Protein AF-A0A7Y5DLM6-F1 (afdb_monomer_lite)

pLDDT: mean 86.21, std 16.37, range [41.81, 98.0]

Structure (mmCIF, N/CA/C/O backbone):
data_AF-A0A7Y5DLM6-F1
#
_entry.id   AF-A0A7Y5DLM6-F1
#
loop_
_atom_site.group_PDB
_atom_site.id
_atom_site.type_symbol
_atom_site.label_atom_id
_atom_site.label_alt_id
_atom_site.label_comp_id
_atom_site.label_asym_id
_atom_site.label_entity_id
_atom_site.label_seq_id
_atom_site.pdbx_PDB_ins_code
_atom_site.Cartn_x
_atom_site.Cartn_y
_atom_site.Cartn_z
_atom_site.occupancy
_atom_site.B_iso_or_equiv
_atom_site.auth_seq_id
_atom_site.auth_comp_id
_atom_site.auth_asym_id
_atom_site.auth_atom_id
_atom_site.pdbx_PDB_model_num
ATOM 1 N N . VAL A 1 1 ? -11.981 3.129 1.533 1.00 88.88 1 VAL A N 1
ATOM 2 C CA . VAL A 1 1 ? -10.767 3.812 1.017 1.00 88.88 1 VAL A CA 1
ATOM 3 C C . VAL A 1 1 ? -9.651 2.813 0.752 1.00 88.88 1 VAL A C 1
ATOM 5 O O . VAL A 1 1 ? -9.250 2.687 -0.393 1.00 88.88 1 VAL A O 1
ATOM 8 N N . THR A 1 2 ? -9.226 2.039 1.752 1.00 90.56 2 THR A N 1
ATOM 9 C CA . THR A 1 2 ? -8.098 1.092 1.666 1.00 90.56 2 THR A CA 1
ATOM 10 C C . THR A 1 2 ? -8.182 0.100 0.498 1.00 90.56 2 THR A C 1
ATOM 12 O O . THR A 1 2 ? -7.203 -0.103 -0.208 1.00 90.56 2 THR A O 1
ATOM 15 N N . PHE A 1 3 ? -9.365 -0.455 0.213 1.00 90.69 3 PHE A N 1
ATOM 16 C CA . PHE A 1 3 ? -9.563 -1.327 -0.953 1.00 90.69 3 PHE A CA 1
ATOM 17 C C . PHE A 1 3 ? -9.234 -0.628 -2.288 1.00 90.69 3 PHE A C 1
ATOM 19 O O . PHE A 1 3 ? -8.458 -1.141 -3.089 1.00 90.69 3 PHE A O 1
ATOM 26 N N . TRP A 1 4 ? -9.768 0.580 -2.497 1.00 92.25 4 TRP A N 1
ATOM 27 C CA . TRP A 1 4 ? -9.505 1.385 -3.696 1.00 92.25 4 TRP A CA 1
ATOM 28 C C . TRP A 1 4 ? -8.045 1.817 -3.807 1.00 92.25 4 TRP A C 1
ATOM 30 O O . TRP A 1 4 ? -7.519 1.900 -4.912 1.00 92.25 4 TRP A O 1
ATOM 40 N N . VAL A 1 5 ? -7.375 2.045 -2.675 1.00 96.12 5 VAL A N 1
ATOM 41 C CA . VAL A 1 5 ? -5.932 2.300 -2.652 1.00 96.12 5 VAL A CA 1
ATOM 42 C C . VAL A 1 5 ? -5.173 1.110 -3.229 1.00 96.12 5 VAL A C 1
ATOM 44 O O . VAL A 1 5 ? -4.322 1.323 -4.084 1.00 96.12 5 VAL A O 1
ATOM 47 N N . PHE A 1 6 ? -5.466 -0.126 -2.808 1.00 95.50 6 PHE A N 1
ATOM 48 C CA . PHE A 1 6 ? -4.759 -1.295 -3.340 1.00 95.50 6 PHE A CA 1
ATOM 49 C C . PHE A 1 6 ? -4.983 -1.468 -4.843 1.00 95.50 6 PHE A C 1
ATOM 51 O O . PHE A 1 6 ? -4.027 -1.743 -5.564 1.00 95.50 6 PHE A O 1
ATOM 58 N N . LEU A 1 7 ? -6.197 -1.209 -5.341 1.00 96.00 7 LEU A N 1
ATOM 59 C CA . LEU A 1 7 ? -6.447 -1.167 -6.786 1.00 96.00 7 LEU A CA 1
ATOM 60 C C . LEU A 1 7 ? -5.631 -0.063 -7.476 1.00 96.00 7 LEU A C 1
ATOM 62 O O . LEU A 1 7 ? -5.030 -0.303 -8.520 1.00 96.00 7 LEU A O 1
ATOM 66 N N . GLY A 1 8 ? -5.550 1.123 -6.870 1.00 96.81 8 GLY A N 1
ATOM 67 C CA . GLY A 1 8 ? -4.703 2.214 -7.350 1.00 96.81 8 GLY A CA 1
ATOM 68 C C . GLY A 1 8 ? -3.221 1.833 -7.396 1.00 96.81 8 GLY A C 1
ATOM 69 O O . GLY A 1 8 ? -2.559 2.106 -8.392 1.00 96.81 8 GLY A O 1
ATOM 70 N N . MET A 1 9 ? -2.706 1.146 -6.373 1.00 97.12 9 MET A N 1
ATOM 71 C CA . MET A 1 9 ? -1.331 0.634 -6.364 1.00 97.12 9 MET A CA 1
ATOM 72 C C . MET A 1 9 ? -1.110 -0.388 -7.475 1.00 97.12 9 MET A C 1
ATOM 74 O O . MET A 1 9 ? -0.113 -0.306 -8.179 1.00 97.12 9 MET A O 1
ATOM 78 N N . MET A 1 10 ? -2.050 -1.310 -7.695 1.00 97.62 10 MET A N 1
ATOM 79 C CA . MET A 1 10 ? -1.950 -2.272 -8.795 1.00 97.62 10 MET A CA 1
ATOM 80 C C . MET A 1 10 ? -1.859 -1.567 -10.153 1.00 97.62 10 MET A C 1
ATOM 82 O O . MET A 1 10 ? -0.974 -1.882 -10.947 1.00 97.62 10 MET A O 1
ATOM 86 N N . VAL A 1 11 ? -2.723 -0.574 -10.395 1.00 97.75 11 VAL A N 1
ATOM 87 C CA . VAL A 1 11 ? -2.671 0.252 -11.611 1.00 97.75 11 VAL A CA 1
ATOM 88 C C . VAL A 1 11 ? -1.333 0.979 -11.710 1.00 97.75 11 VAL A C 1
ATOM 90 O O . VAL A 1 11 ? -0.688 0.916 -12.749 1.00 97.75 11 VAL A O 1
ATOM 93 N N . GLY A 1 12 ? -0.864 1.602 -10.627 1.00 97.19 12 GLY A N 1
ATOM 94 C CA . GLY A 1 12 ? 0.432 2.275 -10.598 1.00 97.19 12 GLY A CA 1
ATOM 95 C C . GLY A 1 12 ? 1.592 1.337 -10.939 1.00 97.19 12 GLY A C 1
ATOM 96 O O . GLY A 1 12 ? 2.487 1.722 -11.685 1.00 97.19 12 GLY A O 1
ATOM 97 N N . THR A 1 13 ? 1.578 0.097 -10.442 1.00 97.12 13 THR A N 1
ATOM 98 C CA . THR A 1 13 ? 2.643 -0.883 -10.691 1.00 97.12 13 THR A CA 1
ATOM 99 C C . THR A 1 13 ? 2.640 -1.309 -12.151 1.00 97.12 13 THR A C 1
ATOM 101 O O . THR A 1 13 ? 3.701 -1.378 -12.765 1.00 97.12 13 THR A O 1
ATOM 104 N N . LEU A 1 14 ? 1.458 -1.544 -12.723 1.00 97.50 14 LEU A N 1
ATOM 105 C CA . LEU A 1 14 ? 1.312 -1.856 -14.143 1.00 97.50 14 LEU A CA 1
ATOM 106 C C . LEU A 1 14 ? 1.755 -0.683 -15.028 1.00 97.50 14 LEU A C 1
ATOM 108 O O . LEU A 1 14 ? 2.445 -0.908 -16.019 1.00 97.50 14 LEU A O 1
ATOM 112 N N . SER A 1 15 ? 1.447 0.557 -14.642 1.00 96.75 15 SER A N 1
ATOM 113 C CA . SER A 1 15 ? 1.941 1.753 -15.333 1.00 96.75 15 SER A CA 1
ATOM 114 C C . SER A 1 15 ? 3.467 1.852 -15.277 1.00 96.75 15 SER A C 1
ATOM 116 O O . SER A 1 15 ? 4.096 2.101 -16.302 1.00 96.75 15 SER A O 1
ATOM 118 N N . VAL A 1 16 ? 4.086 1.583 -14.117 1.00 96.81 16 VAL A N 1
ATOM 119 C CA . VAL A 1 16 ? 5.555 1.530 -13.995 1.00 96.81 16 VAL A CA 1
ATOM 120 C C . VAL A 1 16 ? 6.144 0.487 -14.944 1.00 96.81 16 VAL A C 1
ATOM 122 O O . VAL A 1 16 ? 7.104 0.798 -15.641 1.00 96.81 16 VAL A O 1
ATOM 125 N N . VAL A 1 17 ? 5.573 -0.723 -14.999 1.00 96.50 17 VAL A N 1
ATOM 126 C CA . VAL A 1 17 ? 6.018 -1.779 -15.927 1.00 96.50 17 VAL A CA 1
ATOM 127 C C . VAL A 1 17 ? 5.906 -1.306 -17.379 1.00 96.50 17 VAL A C 1
ATOM 129 O O . VAL A 1 17 ? 6.877 -1.393 -18.123 1.00 96.50 17 VAL A O 1
ATOM 132 N N . HIS A 1 18 ? 4.763 -0.734 -17.757 1.00 97.06 18 HIS A N 1
ATOM 133 C CA . HIS A 1 18 ? 4.510 -0.266 -19.116 1.00 97.06 18 HIS A CA 1
ATOM 134 C C . HIS A 1 18 ? 5.513 0.802 -19.577 1.00 97.06 18 HIS A C 1
ATOM 136 O O . HIS A 1 18 ? 6.109 0.676 -20.646 1.00 97.06 18 HIS A O 1
ATOM 142 N N . PHE A 1 19 ? 5.732 1.845 -18.771 1.00 96.94 19 PHE A N 1
ATOM 143 C CA . PHE A 1 19 ? 6.651 2.927 -19.139 1.00 96.94 19 PHE A CA 1
ATOM 144 C C . PHE A 1 19 ? 8.125 2.528 -19.037 1.00 96.94 19 PHE A C 1
ATOM 146 O O . PHE A 1 19 ? 8.959 3.076 -19.760 1.00 96.94 19 PHE A O 1
ATOM 153 N N . LEU A 1 20 ? 8.446 1.546 -18.188 1.00 94.88 20 LEU A N 1
ATOM 154 C CA . LEU A 1 20 ? 9.774 0.945 -18.152 1.00 94.88 20 LEU A CA 1
ATOM 155 C C . LEU A 1 20 ? 10.088 0.224 -19.473 1.00 94.88 20 LEU A C 1
ATOM 157 O O . LEU A 1 20 ? 11.147 0.466 -20.052 1.00 94.88 20 LEU A O 1
ATOM 161 N N . ASP A 1 21 ? 9.159 -0.590 -19.981 1.00 94.62 21 ASP A N 1
ATOM 162 C CA . ASP A 1 21 ? 9.308 -1.299 -21.261 1.00 94.62 21 ASP A CA 1
ATOM 163 C C . ASP A 1 21 ? 9.363 -0.335 -22.452 1.00 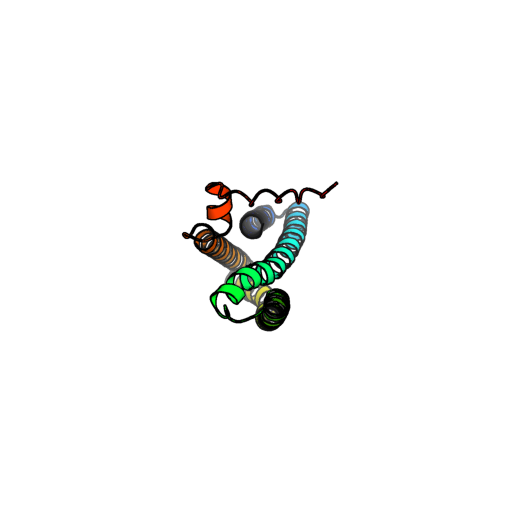94.62 21 ASP A C 1
ATOM 165 O O . ASP A 1 21 ? 10.162 -0.512 -23.376 1.00 94.62 21 ASP A O 1
ATOM 169 N N . ALA A 1 22 ? 8.559 0.732 -22.401 1.00 95.75 22 ALA A N 1
ATOM 170 C CA . ALA A 1 22 ? 8.558 1.797 -23.400 1.00 95.75 22 ALA A CA 1
ATOM 171 C C . ALA A 1 22 ? 9.828 2.671 -23.372 1.00 95.75 22 ALA A C 1
ATOM 173 O O . ALA A 1 22 ? 10.034 3.468 -24.286 1.00 95.75 22 ALA A O 1
ATOM 174 N N . LYS A 1 23 ? 10.684 2.526 -22.346 1.00 95.25 23 LYS A N 1
ATOM 175 C CA . LYS A 1 23 ? 11.872 3.365 -22.101 1.00 95.25 23 LYS A CA 1
ATOM 176 C C . LYS A 1 23 ? 11.535 4.861 -22.016 1.00 95.25 23 LYS A C 1
ATOM 178 O O . LYS A 1 23 ? 12.348 5.707 -22.386 1.00 95.25 23 LYS A O 1
ATOM 183 N N . ASP A 1 24 ? 10.347 5.180 -21.507 1.00 96.56 24 ASP A N 1
ATOM 184 C CA . ASP A 1 24 ? 9.872 6.549 -21.310 1.00 96.56 24 ASP A CA 1
ATOM 185 C C . ASP A 1 24 ? 10.084 6.976 -19.854 1.00 96.56 24 ASP A C 1
ATOM 187 O O . ASP A 1 24 ? 9.360 6.576 -18.939 1.00 96.56 24 ASP A O 1
ATOM 191 N N . PHE A 1 25 ? 11.087 7.827 -19.644 1.00 95.38 25 PHE A N 1
ATOM 192 C CA . PHE A 1 25 ? 11.420 8.336 -18.319 1.00 95.38 25 PHE A CA 1
ATOM 193 C C . PHE A 1 25 ? 10.310 9.205 -17.717 1.00 95.38 25 PHE A C 1
ATOM 195 O O . PHE A 1 25 ? 10.083 9.150 -16.508 1.00 95.38 25 PHE A O 1
ATOM 202 N N . THR A 1 26 ? 9.610 10.002 -18.528 1.00 97.69 26 THR A N 1
ATOM 203 C CA . THR A 1 26 ? 8.586 10.923 -18.025 1.00 97.69 26 THR A CA 1
ATOM 204 C C . THR A 1 26 ? 7.378 10.144 -17.522 1.00 97.69 26 THR A C 1
ATOM 206 O O . THR A 1 26 ? 6.930 10.378 -16.396 1.00 97.69 26 THR A O 1
ATOM 209 N N . GLY A 1 27 ? 6.897 9.170 -18.299 1.00 96.62 27 GLY A N 1
ATOM 210 C CA . GLY A 1 27 ? 5.829 8.268 -17.869 1.00 96.62 27 GLY A CA 1
ATOM 211 C C . GLY A 1 27 ? 6.227 7.391 -16.677 1.00 96.62 27 GLY A C 1
ATOM 212 O O . GLY A 1 27 ? 5.442 7.212 -15.739 1.00 96.62 27 GLY A O 1
ATOM 213 N N . PHE A 1 28 ? 7.474 6.911 -16.647 1.00 95.81 28 PHE A N 1
ATOM 214 C CA . PHE A 1 28 ? 8.022 6.154 -15.520 1.00 95.81 28 PHE A CA 1
ATOM 215 C C . PHE A 1 28 ? 8.026 6.984 -14.229 1.00 95.81 28 PHE A C 1
ATOM 217 O O . PHE A 1 28 ? 7.487 6.550 -13.208 1.00 95.81 28 PHE A O 1
ATOM 224 N N . LEU A 1 29 ? 8.568 8.204 -14.278 1.00 97.19 29 LEU A N 1
ATOM 225 C CA . LEU A 1 29 ? 8.616 9.111 -13.133 1.00 97.19 29 LEU A CA 1
ATOM 226 C C . LEU A 1 29 ? 7.207 9.479 -12.656 1.00 97.19 29 LEU A C 1
ATOM 228 O O . LEU A 1 29 ? 6.935 9.419 -11.456 1.00 97.19 29 LEU A O 1
ATOM 232 N N . ALA A 1 30 ? 6.298 9.804 -13.579 1.00 98.00 30 ALA A N 1
ATOM 233 C CA . ALA A 1 30 ? 4.907 10.111 -13.255 1.00 98.00 30 ALA A CA 1
ATOM 234 C C . ALA A 1 30 ? 4.212 8.938 -12.545 1.00 98.00 30 ALA A C 1
ATOM 236 O O . ALA A 1 30 ? 3.506 9.140 -11.555 1.00 98.00 30 ALA A O 1
ATOM 237 N N . SER A 1 31 ? 4.470 7.706 -12.991 1.00 97.44 31 SER A N 1
ATOM 238 C CA . SER A 1 31 ? 3.932 6.495 -12.365 1.00 97.44 31 SER A CA 1
ATOM 239 C C . SER A 1 31 ? 4.454 6.299 -10.940 1.00 97.44 31 SER A C 1
ATOM 241 O O . SER A 1 31 ? 3.680 5.954 -10.047 1.00 97.44 31 SER A O 1
ATOM 243 N N . PHE A 1 32 ? 5.736 6.581 -10.686 1.00 95.00 32 PHE A N 1
ATOM 244 C CA . PHE A 1 32 ? 6.295 6.550 -9.331 1.00 95.00 32 PHE A CA 1
ATOM 245 C C . PHE A 1 32 ? 5.723 7.649 -8.434 1.00 95.00 32 PHE A C 1
ATOM 247 O O . PHE A 1 32 ? 5.374 7.363 -7.292 1.00 95.00 32 PHE A O 1
ATOM 254 N N . VAL A 1 33 ? 5.569 8.881 -8.928 1.00 97.94 33 VAL A N 1
ATOM 255 C CA . VAL A 1 33 ? 4.935 9.974 -8.165 1.00 97.94 33 VAL A CA 1
ATOM 256 C C . VAL A 1 33 ? 3.497 9.611 -7.791 1.00 97.94 33 VAL A C 1
ATOM 258 O O . VAL A 1 33 ? 3.104 9.753 -6.632 1.00 97.94 33 VAL A O 1
ATOM 261 N N . PHE A 1 34 ? 2.731 9.076 -8.743 1.00 97.81 34 PHE A N 1
ATOM 262 C CA . PHE A 1 34 ? 1.394 8.549 -8.483 1.00 97.81 34 PHE A CA 1
ATOM 263 C C . PHE A 1 34 ? 1.425 7.440 -7.421 1.00 97.81 34 PHE A C 1
ATOM 265 O O . PHE A 1 34 ? 0.643 7.475 -6.471 1.00 97.81 34 PHE A O 1
ATOM 272 N N . MET A 1 35 ? 2.366 6.498 -7.521 1.00 95.75 35 MET A N 1
ATOM 273 C CA . MET A 1 35 ? 2.529 5.428 -6.538 1.00 95.75 35 MET A CA 1
ATOM 274 C C . MET A 1 35 ? 2.833 5.965 -5.134 1.00 95.75 35 MET A C 1
ATOM 276 O O . MET A 1 35 ? 2.222 5.515 -4.166 1.00 95.75 35 MET A O 1
ATOM 280 N N . PHE A 1 36 ? 3.738 6.939 -5.002 1.00 95.56 36 PHE A N 1
ATOM 281 C CA . PHE A 1 36 ? 4.052 7.598 -3.728 1.00 95.56 36 PHE A CA 1
ATOM 282 C C . PHE A 1 36 ? 2.829 8.285 -3.116 1.00 95.56 36 PHE A C 1
ATOM 284 O O . PHE A 1 36 ? 2.591 8.189 -1.912 1.00 95.56 36 PHE A O 1
ATOM 291 N N . PHE A 1 37 ? 2.015 8.937 -3.943 1.00 97.69 37 PHE A N 1
ATOM 292 C CA . PHE A 1 37 ? 0.771 9.541 -3.485 1.00 97.69 37 PHE A CA 1
ATOM 293 C C . PHE A 1 37 ? -0.220 8.484 -2.977 1.00 97.69 37 PHE A C 1
ATOM 295 O O . PHE A 1 37 ? -0.688 8.564 -1.840 1.00 97.69 37 PHE A O 1
ATOM 302 N N . VAL A 1 38 ? -0.508 7.459 -3.787 1.00 97.31 38 VAL A N 1
ATOM 303 C CA . VAL A 1 38 ? -1.474 6.406 -3.434 1.00 97.31 38 VAL A CA 1
ATOM 304 C C . VAL A 1 38 ? -1.014 5.622 -2.201 1.00 97.31 38 VAL A C 1
ATOM 306 O O . VAL A 1 38 ? -1.822 5.350 -1.315 1.00 97.31 38 VAL A O 1
ATOM 309 N N . THR A 1 39 ? 0.279 5.314 -2.083 1.00 94.50 39 THR A N 1
ATOM 310 C CA . THR A 1 39 ? 0.863 4.702 -0.873 1.00 94.50 39 THR A CA 1
ATOM 311 C C . THR A 1 39 ? 0.734 5.582 0.362 1.00 94.50 39 THR A C 1
ATOM 313 O O . THR A 1 39 ? 0.352 5.070 1.417 1.00 94.50 39 THR A O 1
ATOM 316 N N . GLY A 1 40 ? 0.929 6.896 0.241 1.00 94.75 40 GLY A N 1
ATOM 317 C CA . GLY A 1 40 ? 0.658 7.840 1.327 1.00 94.75 40 GLY A CA 1
ATOM 318 C C . GLY A 1 40 ? -0.796 7.785 1.810 1.00 94.75 40 GLY A C 1
ATOM 319 O O . GLY A 1 40 ? -1.051 7.645 3.009 1.00 94.75 40 GLY A O 1
ATOM 320 N N . VAL A 1 41 ? -1.755 7.804 0.878 1.00 96.75 41 VAL A N 1
ATOM 321 C CA . VAL A 1 41 ? -3.190 7.654 1.190 1.00 96.75 41 VAL A CA 1
ATOM 322 C C . VAL A 1 41 ? -3.480 6.291 1.834 1.00 96.75 41 VAL A C 1
ATOM 324 O O . VAL A 1 41 ? -4.255 6.200 2.788 1.00 96.75 41 VAL A O 1
ATOM 327 N N . GLY A 1 42 ? -2.825 5.231 1.361 1.00 94.12 42 GLY A N 1
ATOM 328 C CA . GLY A 1 42 ? -2.923 3.884 1.920 1.00 94.12 42 GLY A CA 1
ATOM 329 C C . GLY A 1 42 ? -2.546 3.799 3.388 1.00 94.12 42 GLY A C 1
ATOM 330 O O . GLY A 1 42 ? -3.334 3.286 4.188 1.00 94.12 42 GLY A O 1
ATOM 331 N N . ASN A 1 43 ? -1.397 4.367 3.751 1.00 92.81 43 ASN A N 1
ATOM 332 C CA . ASN A 1 43 ? -0.923 4.401 5.134 1.00 92.81 43 ASN A CA 1
ATOM 333 C C . ASN A 1 43 ? -1.917 5.138 6.040 1.00 92.81 43 ASN A C 1
ATOM 335 O O . ASN A 1 43 ? -2.339 4.596 7.062 1.00 92.81 43 ASN A O 1
ATOM 339 N N . ALA A 1 44 ? -2.368 6.326 5.624 1.00 92.94 44 ALA A N 1
ATOM 340 C CA . ALA A 1 44 ? -3.343 7.109 6.381 1.00 92.94 44 ALA A CA 1
ATOM 341 C C . ALA A 1 44 ? -4.664 6.347 6.579 1.00 92.94 44 ALA A C 1
ATOM 343 O O . ALA A 1 44 ? -5.159 6.235 7.702 1.00 92.94 44 ALA A O 1
ATOM 344 N N . SER A 1 45 ? -5.209 5.768 5.505 1.00 93.31 45 SER A N 1
ATOM 345 C CA . SER A 1 45 ? -6.475 5.029 5.568 1.00 93.31 45 SER A CA 1
ATOM 346 C C . SER A 1 45 ? -6.392 3.783 6.454 1.00 93.31 45 SER A C 1
ATOM 348 O O . SER A 1 45 ? -7.340 3.482 7.175 1.00 93.31 45 SER A O 1
ATOM 350 N N . THR A 1 46 ? -5.253 3.087 6.462 1.00 90.81 46 THR A N 1
ATOM 351 C CA . THR A 1 46 ? -5.047 1.884 7.282 1.00 90.81 46 THR A CA 1
ATOM 352 C C . THR A 1 46 ? -4.871 2.239 8.757 1.00 90.81 46 THR A C 1
ATOM 354 O O . THR A 1 46 ? -5.467 1.595 9.617 1.00 90.81 46 THR A O 1
ATOM 357 N N . PHE A 1 47 ? -4.135 3.309 9.069 1.00 90.75 47 PHE A N 1
ATOM 358 C CA . PHE A 1 47 ? -4.000 3.786 10.449 1.00 90.75 47 PHE A CA 1
ATOM 359 C C . PHE A 1 47 ? -5.318 4.298 11.029 1.00 90.75 47 PHE A C 1
ATOM 361 O O . PHE A 1 47 ? -5.590 4.067 12.202 1.00 90.75 47 PHE A O 1
ATOM 368 N N . GLN A 1 48 ? -6.174 4.919 10.216 1.00 91.75 48 GLN A N 1
ATOM 369 C CA . GLN A 1 48 ? -7.523 5.314 10.637 1.00 91.75 48 GLN A CA 1
ATOM 370 C C . GLN A 1 48 ? -8.471 4.120 10.807 1.00 91.75 48 GLN A C 1
ATOM 372 O O . GLN A 1 48 ? -9.410 4.185 11.599 1.00 91.75 48 GLN A O 1
ATOM 377 N N . MET A 1 49 ? -8.228 3.018 10.095 1.00 89.94 49 MET A N 1
ATOM 378 C CA . MET A 1 49 ? -9.053 1.813 10.166 1.00 89.94 49 MET A CA 1
ATOM 379 C C . MET A 1 49 ? -8.960 1.122 11.533 1.00 89.94 49 MET A C 1
ATOM 381 O O . MET A 1 49 ? -9.969 0.645 12.049 1.00 89.94 49 MET A O 1
ATOM 385 N N . ILE A 1 50 ? -7.770 1.096 12.141 1.00 91.38 50 ILE A N 1
ATOM 386 C CA . ILE A 1 50 ? -7.510 0.370 13.394 1.00 91.38 50 ILE A CA 1
ATOM 387 C C . ILE A 1 50 ? -8.378 0.897 14.563 1.00 91.38 50 ILE A C 1
ATOM 389 O O . ILE A 1 50 ? -9.096 0.088 15.157 1.00 91.38 50 ILE A O 1
ATOM 393 N N . PRO A 1 51 ? -8.426 2.216 14.862 1.00 89.56 51 PRO A N 1
ATOM 394 C CA . PRO A 1 51 ? -9.318 2.761 15.888 1.00 89.56 51 PRO A CA 1
ATOM 395 C C . PRO A 1 51 ? -10.798 2.503 15.649 1.00 89.56 51 PRO A C 1
ATOM 397 O O . PRO A 1 51 ? -11.543 2.276 16.601 1.00 89.56 51 PRO A O 1
ATOM 400 N N . VAL A 1 52 ? -11.235 2.522 14.388 1.00 89.00 52 VAL A N 1
ATOM 401 C CA . VAL A 1 52 ? -12.634 2.248 14.037 1.00 89.00 52 VAL A CA 1
ATOM 402 C C . VAL A 1 52 ? -13.002 0.809 14.392 1.00 89.00 52 VAL A C 1
ATOM 404 O O . VAL A 1 52 ? -14.045 0.588 15.001 1.00 89.00 52 VAL A O 1
ATOM 407 N N . ILE A 1 53 ? -12.126 -0.151 14.083 1.00 87.75 53 ILE A N 1
ATOM 408 C CA . ILE A 1 53 ? -12.333 -1.563 14.427 1.00 87.75 53 ILE A CA 1
ATOM 409 C C . ILE A 1 53 ? -12.328 -1.747 15.950 1.00 87.75 53 ILE A C 1
ATOM 411 O O . ILE A 1 53 ? -13.244 -2.353 16.498 1.00 87.75 53 ILE A O 1
ATOM 415 N N . MET A 1 54 ? -11.360 -1.173 16.670 1.00 89.69 54 MET A N 1
ATOM 416 C CA . MET A 1 54 ? -11.289 -1.322 18.132 1.00 89.69 54 MET A CA 1
ATOM 417 C C . MET A 1 54 ? -12.481 -0.691 18.857 1.00 89.69 54 MET A C 1
ATOM 419 O O . MET A 1 54 ? -12.940 -1.226 19.862 1.00 89.69 54 MET A O 1
ATOM 423 N N . ARG A 1 55 ? -13.047 0.405 18.337 1.00 87.50 55 ARG A N 1
ATOM 424 C CA . ARG A 1 55 ? -14.285 0.990 18.879 1.00 87.50 55 ARG A CA 1
ATOM 425 C C . ARG A 1 55 ? -15.502 0.070 18.727 1.00 87.50 55 ARG A C 1
ATOM 427 O O . ARG A 1 55 ? -16.454 0.225 19.486 1.00 87.50 55 ARG A O 1
ATOM 434 N N . GLN A 1 56 ? -15.470 -0.881 17.793 1.00 86.94 56 GLN A N 1
ATOM 435 C CA . GLN A 1 56 ? -16.502 -1.911 17.633 1.00 86.94 56 GLN A CA 1
ATOM 436 C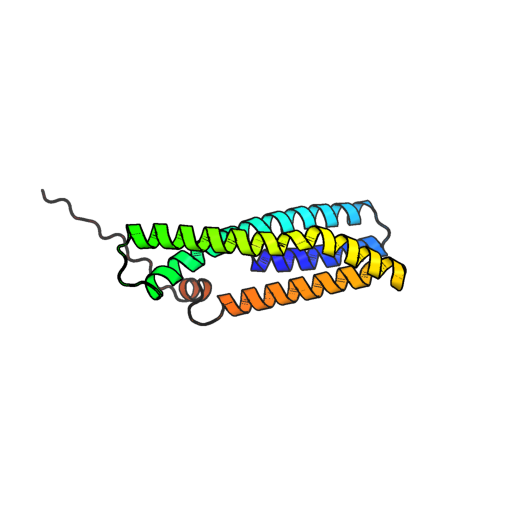 C . GLN A 1 56 ? -16.202 -3.174 18.452 1.00 86.94 56 GLN A C 1
ATOM 438 O O . GLN A 1 56 ? -17.128 -3.788 18.980 1.00 86.94 56 GLN A O 1
ATOM 443 N N . GLU A 1 57 ? -14.928 -3.543 18.599 1.00 87.75 57 GLU A N 1
ATOM 444 C CA . GLU A 1 57 ? -14.515 -4.765 19.299 1.00 87.75 57 GLU A CA 1
ATOM 445 C C . GLU A 1 57 ? -14.444 -4.606 20.826 1.00 87.75 57 GLU A C 1
ATOM 447 O O . GLU A 1 57 ? -14.861 -5.506 21.551 1.00 87.75 57 GLU A O 1
ATOM 452 N N . VAL A 1 58 ? -14.017 -3.454 21.355 1.00 88.75 58 VAL A N 1
ATOM 453 C CA . VAL A 1 58 ? -13.944 -3.234 22.814 1.00 88.75 58 VAL A CA 1
ATOM 454 C C . VAL A 1 58 ? -15.300 -3.402 23.514 1.00 88.75 58 VAL A C 1
ATOM 456 O O . VAL A 1 58 ? -15.345 -4.107 24.517 1.00 88.75 58 VAL A O 1
ATOM 459 N N . PRO A 1 59 ? -16.427 -2.855 23.015 1.00 86.06 59 PRO A N 1
ATOM 460 C CA . PRO A 1 59 ? -17.736 -3.110 23.621 1.00 86.06 59 PRO A CA 1
ATOM 461 C C . PRO A 1 59 ? -18.171 -4.583 23.580 1.00 86.06 59 PRO A C 1
ATOM 463 O O . PRO A 1 59 ? -18.985 -4.989 24.406 1.00 86.06 59 PRO A O 1
ATOM 466 N N . ARG A 1 60 ? -17.669 -5.370 22.616 1.00 84.12 60 ARG A N 1
ATOM 467 C CA . ARG A 1 60 ? -17.959 -6.808 22.492 1.00 84.12 60 ARG A CA 1
ATOM 468 C C . ARG A 1 60 ? -17.119 -7.645 23.455 1.00 84.12 60 ARG A C 1
ATOM 470 O O . ARG A 1 60 ? -17.631 -8.607 24.015 1.00 84.12 60 ARG A O 1
ATOM 477 N N . LEU A 1 61 ? -15.849 -7.285 23.629 1.00 86.31 61 LEU A N 1
ATOM 478 C CA . LEU A 1 61 ? -14.890 -8.000 24.477 1.00 86.31 61 LEU A CA 1
ATOM 479 C C . LEU A 1 61 ? -14.999 -7.614 25.957 1.00 86.31 61 LEU A C 1
ATOM 481 O O . LEU A 1 61 ? -14.730 -8.445 26.817 1.00 86.31 61 LEU A O 1
ATOM 485 N N . MET A 1 62 ? -15.380 -6.366 26.237 1.00 87.12 62 MET A N 1
ATOM 486 C CA . MET A 1 62 ? -15.436 -5.774 27.578 1.00 87.12 62 MET A CA 1
ATOM 487 C C . MET A 1 62 ? -16.785 -5.063 27.808 1.00 87.12 62 MET A C 1
ATOM 489 O O . MET A 1 62 ? -16.849 -3.826 27.882 1.00 87.12 62 MET A O 1
ATOM 493 N N . PRO A 1 63 ? -17.904 -5.814 27.856 1.00 84.81 63 PRO A N 1
ATOM 494 C CA . PRO A 1 63 ? -19.244 -5.244 28.014 1.00 84.81 63 PRO A CA 1
ATOM 495 C C . PRO A 1 63 ? -19.453 -4.533 29.363 1.00 84.81 63 PRO A C 1
ATOM 497 O O . PRO A 1 63 ? -20.333 -3.679 29.471 1.00 84.81 63 PRO A O 1
ATOM 500 N N . GLU A 1 64 ? -18.647 -4.839 30.375 1.00 88.62 64 GLU A N 1
ATOM 501 C CA . GLU A 1 64 ? -18.711 -4.287 31.732 1.00 88.62 64 GLU A CA 1
ATOM 502 C C . GLU A 1 64 ? -18.225 -2.836 31.853 1.00 88.62 64 GLU A C 1
ATOM 504 O O . GLU A 1 64 ? -18.552 -2.159 32.827 1.00 88.62 64 GLU A O 1
ATOM 509 N N . LEU A 1 65 ? -17.455 -2.342 30.879 1.00 86.88 65 LEU A N 1
ATOM 510 C CA . LEU A 1 65 ? -16.914 -0.983 30.907 1.00 86.88 65 LEU A CA 1
ATOM 511 C C . LEU A 1 65 ? -17.998 0.066 30.635 1.00 86.88 65 LEU A C 1
ATOM 513 O O . LEU A 1 65 ? -18.843 -0.120 29.756 1.00 86.88 65 LEU A O 1
ATOM 517 N N . ASP A 1 66 ? -17.907 1.218 31.301 1.00 90.12 66 ASP A N 1
ATOM 518 C CA . ASP A 1 66 ? -18.728 2.387 30.974 1.00 90.12 66 ASP A CA 1
ATOM 519 C C . ASP A 1 66 ? -18.332 3.001 29.611 1.00 90.12 66 ASP A C 1
ATOM 521 O O . ASP A 1 66 ? -17.211 2.843 29.123 1.00 90.12 66 ASP A O 1
ATOM 525 N N . SER A 1 67 ? -19.250 3.739 28.988 1.00 84.19 67 SER A N 1
ATOM 526 C CA . SER A 1 67 ? -19.100 4.412 27.691 1.00 84.19 67 SER A CA 1
ATOM 527 C C . SER A 1 67 ? -17.802 5.229 27.546 1.00 84.19 67 SER A C 1
ATOM 529 O O . SER A 1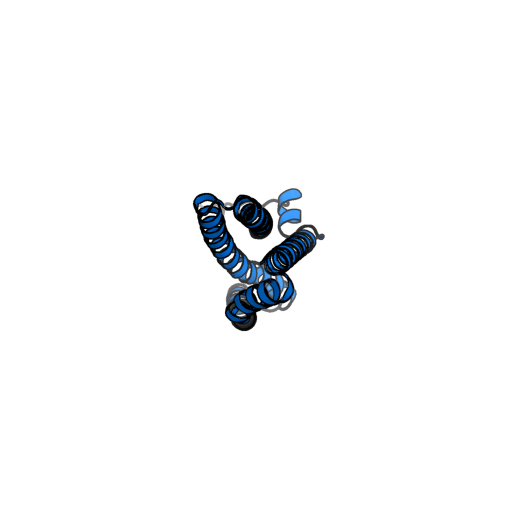 67 ? -17.093 5.111 26.536 1.00 84.19 67 SER A O 1
ATOM 531 N N . ALA A 1 68 ? -17.433 6.004 28.571 1.00 88.75 68 ALA A N 1
ATOM 532 C CA . ALA A 1 68 ? -16.201 6.790 28.576 1.00 88.75 68 ALA A CA 1
ATOM 533 C C . ALA A 1 68 ? -14.946 5.905 28.697 1.00 88.75 68 ALA A C 1
ATOM 535 O O . ALA A 1 68 ? -13.914 6.182 28.078 1.00 88.75 68 ALA A O 1
ATOM 536 N N . GLN A 1 69 ? -15.034 4.814 29.463 1.00 90.56 69 GLN A N 1
ATOM 537 C CA . GLN A 1 69 ? -13.937 3.865 29.652 1.00 90.56 69 GLN A CA 1
ATOM 538 C C . GLN A 1 69 ? -13.696 3.023 28.395 1.00 90.56 69 GLN A C 1
ATOM 540 O O . GLN A 1 69 ? -12.542 2.844 28.011 1.00 90.56 69 GLN A O 1
ATOM 545 N N . ARG A 1 70 ? -14.758 2.592 27.699 1.00 88.88 70 ARG A N 1
ATOM 546 C CA . ARG A 1 70 ? -14.664 1.869 26.417 1.00 88.88 70 ARG A CA 1
ATOM 547 C C . ARG A 1 70 ? -13.912 2.675 25.366 1.00 88.88 70 ARG A C 1
ATOM 549 O O . ARG A 1 70 ? -13.039 2.136 24.695 1.00 88.88 70 ARG A O 1
ATOM 556 N N . THR A 1 71 ? -14.207 3.971 25.253 1.00 89.56 71 THR A N 1
ATOM 557 C CA . THR A 1 71 ? -13.527 4.847 24.285 1.00 89.56 71 THR A CA 1
ATOM 558 C C . THR A 1 71 ? -12.033 4.949 24.590 1.00 89.56 71 THR A C 1
ATOM 560 O O . THR A 1 71 ? -11.210 4.727 23.704 1.00 89.56 71 THR A O 1
ATOM 563 N N . ARG A 1 72 ? -11.673 5.193 25.859 1.00 91.25 72 ARG A N 1
ATOM 564 C CA . ARG A 1 72 ? -10.263 5.238 26.280 1.00 91.25 72 ARG A CA 1
ATOM 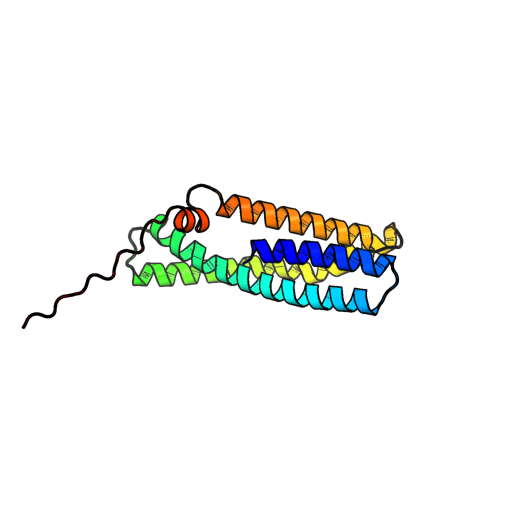565 C C . ARG A 1 72 ? -9.554 3.902 26.068 1.00 91.25 72 ARG A C 1
ATOM 567 O O . ARG A 1 72 ? -8.390 3.899 25.682 1.00 91.25 72 ARG A O 1
ATOM 574 N N . GLN A 1 73 ? -10.225 2.780 26.327 1.00 92.50 73 GLN A N 1
ATOM 575 C CA . GLN A 1 73 ? -9.637 1.458 26.124 1.00 92.50 73 GLN A CA 1
ATOM 576 C C . GLN A 1 73 ? -9.408 1.180 24.636 1.00 92.50 73 GLN A C 1
ATOM 578 O O . GLN A 1 73 ? -8.308 0.792 24.260 1.00 92.50 73 GLN A O 1
ATOM 583 N N . ALA A 1 74 ? -10.389 1.475 23.777 1.00 91.56 74 ALA A N 1
ATOM 584 C CA . ALA A 1 74 ? -10.242 1.337 22.330 1.00 91.56 74 ALA A CA 1
ATOM 585 C C . ALA A 1 74 ? -9.073 2.168 21.791 1.00 91.56 74 ALA A C 1
ATOM 587 O O . ALA A 1 74 ? -8.307 1.681 20.966 1.00 91.56 74 ALA A O 1
ATOM 588 N N . GLU A 1 75 ? -8.891 3.396 22.278 1.00 92.94 75 GLU A N 1
ATOM 589 C CA . GLU A 1 75 ? -7.766 4.253 21.887 1.00 92.94 75 GLU A CA 1
ATOM 590 C C . GLU A 1 75 ? -6.412 3.690 22.333 1.00 92.94 75 GLU A C 1
ATOM 592 O O . GLU A 1 75 ? -5.470 3.685 21.539 1.00 92.94 75 GLU A O 1
ATOM 597 N N . LYS A 1 76 ? -6.316 3.157 23.557 1.00 94.44 76 LYS A N 1
ATOM 598 C CA . LYS A 1 76 ? -5.093 2.511 24.062 1.00 94.44 76 LYS A CA 1
ATOM 599 C C . LYS A 1 76 ? -4.716 1.271 23.253 1.00 94.44 76 LYS A C 1
ATOM 601 O O . LYS A 1 76 ? -3.575 1.173 22.806 1.00 94.44 76 LYS A O 1
ATOM 606 N N . GLU A 1 77 ? -5.667 0.364 23.029 1.00 93.94 77 GLU A N 1
ATOM 607 C CA . GLU A 1 77 ? -5.437 -0.854 22.238 1.00 93.94 77 GLU A CA 1
ATOM 608 C C . GLU A 1 77 ? -5.060 -0.505 20.795 1.00 93.94 77 GLU A C 1
ATOM 610 O O . GLU A 1 77 ? -4.106 -1.045 20.236 1.00 93.94 77 GLU A O 1
ATOM 615 N N . SER A 1 78 ? -5.740 0.479 20.203 1.00 94.94 78 SER A N 1
ATOM 616 C CA . SER A 1 78 ? -5.422 0.947 18.852 1.00 94.94 78 SER A CA 1
ATOM 617 C C . SER A 1 78 ? -4.017 1.520 18.759 1.00 94.94 78 SER A C 1
ATOM 619 O O . SER A 1 78 ? -3.303 1.210 17.810 1.00 94.94 78 SER A O 1
ATOM 621 N N . ALA A 1 79 ? -3.601 2.333 19.734 1.00 95.38 79 ALA A N 1
ATOM 622 C CA . ALA A 1 79 ? -2.254 2.891 19.770 1.00 95.38 79 ALA A CA 1
ATOM 623 C C . ALA A 1 79 ? -1.190 1.785 19.868 1.00 95.38 79 ALA A C 1
ATOM 625 O O . ALA A 1 79 ? -0.188 1.838 19.153 1.00 95.38 79 ALA A O 1
ATOM 626 N N . ALA A 1 80 ? -1.432 0.755 20.685 1.00 96.12 80 ALA A N 1
ATOM 627 C CA . ALA A 1 80 ? -0.547 -0.403 20.790 1.00 96.12 80 ALA A CA 1
ATOM 628 C C . ALA A 1 80 ? -0.458 -1.183 19.463 1.00 96.12 80 ALA A C 1
ATOM 630 O O . ALA A 1 80 ? 0.643 -1.474 18.991 1.00 96.12 80 ALA A O 1
ATOM 631 N N . ILE A 1 81 ? -1.599 -1.454 18.818 1.00 95.50 81 ILE A N 1
ATOM 632 C CA . ILE A 1 81 ? -1.662 -2.148 17.522 1.00 95.50 81 ILE A CA 1
ATOM 633 C C . ILE A 1 81 ? -0.950 -1.339 16.434 1.00 95.50 81 ILE A C 1
ATOM 635 O O . ILE A 1 81 ? -0.134 -1.891 15.694 1.00 95.50 81 ILE A O 1
ATOM 639 N N . VAL A 1 82 ? -1.217 -0.034 16.334 1.00 95.06 82 VAL A N 1
ATOM 640 C CA . VAL A 1 82 ? -0.560 0.854 15.361 1.00 95.06 82 VAL A CA 1
ATOM 641 C C . VAL A 1 82 ? 0.949 0.867 15.591 1.00 95.06 82 VAL A C 1
ATOM 643 O O . VAL A 1 82 ? 1.702 0.724 14.631 1.00 95.06 82 VAL A O 1
ATOM 646 N N . GLY A 1 83 ? 1.407 0.982 16.841 1.00 95.31 83 GLY A N 1
ATOM 647 C CA . GLY A 1 83 ? 2.833 0.970 17.170 1.00 95.31 83 GLY A CA 1
ATOM 648 C C . GLY A 1 83 ? 3.523 -0.329 16.749 1.00 95.31 83 GLY A C 1
ATOM 649 O O . GLY A 1 83 ? 4.528 -0.300 16.038 1.00 95.31 83 GLY A O 1
ATOM 650 N N . PHE A 1 84 ? 2.952 -1.475 17.125 1.00 95.75 84 PHE A N 1
ATOM 651 C CA . PHE A 1 84 ? 3.521 -2.786 16.808 1.00 95.75 84 PHE A CA 1
ATOM 652 C C . PHE A 1 84 ? 3.525 -3.075 15.299 1.00 95.75 84 PHE A C 1
ATOM 654 O O . PHE A 1 84 ? 4.537 -3.491 14.736 1.00 95.75 84 PHE A O 1
ATOM 661 N N . THR A 1 85 ? 2.413 -2.802 14.614 1.00 94.44 85 THR A N 1
ATOM 662 C CA . THR A 1 85 ? 2.317 -2.996 13.159 1.00 94.44 85 THR A CA 1
ATOM 663 C C . THR A 1 85 ? 3.228 -2.041 12.386 1.00 94.44 85 THR A C 1
ATOM 665 O O . THR A 1 85 ? 3.816 -2.452 11.387 1.00 94.44 85 THR A O 1
ATOM 668 N N . SER A 1 86 ? 3.433 -0.809 12.868 1.00 93.81 86 SER A N 1
ATOM 669 C CA . SER A 1 86 ? 4.373 0.152 12.269 1.00 93.81 86 SER A CA 1
ATOM 670 C C . SER A 1 86 ? 5.826 -0.312 12.372 1.00 93.81 86 SER A C 1
ATOM 672 O O . SER A 1 86 ? 6.591 -0.130 11.426 1.00 93.81 86 SER A O 1
ATOM 674 N N . ALA A 1 87 ? 6.206 -0.960 13.478 1.00 95.50 87 ALA A N 1
ATOM 675 C CA . ALA A 1 87 ? 7.537 -1.548 13.623 1.00 95.50 87 ALA A CA 1
ATOM 676 C C . ALA A 1 87 ? 7.796 -2.636 12.565 1.00 95.50 87 ALA A C 1
ATOM 678 O O . ALA A 1 87 ? 8.871 -2.680 11.972 1.00 95.50 87 ALA A O 1
ATOM 679 N N . ILE A 1 88 ? 6.789 -3.463 12.264 1.00 94.69 88 ILE A N 1
ATOM 680 C CA . ILE A 1 88 ? 6.874 -4.459 11.186 1.00 94.69 88 ILE A CA 1
ATOM 681 C C . ILE A 1 88 ? 6.904 -3.770 9.813 1.00 94.69 88 ILE A C 1
ATOM 683 O O . ILE A 1 88 ? 7.711 -4.124 8.954 1.00 94.69 88 ILE A O 1
ATOM 687 N N . ALA A 1 89 ? 6.060 -2.759 9.597 1.00 91.69 89 ALA A N 1
ATOM 688 C CA . ALA A 1 89 ? 5.997 -2.032 8.329 1.00 91.69 89 ALA A CA 1
ATOM 689 C C . ALA A 1 89 ? 7.327 -1.340 7.973 1.00 91.69 89 ALA A C 1
ATOM 691 O O . ALA A 1 89 ? 7.670 -1.241 6.793 1.00 91.69 89 ALA A O 1
ATOM 692 N N . ALA A 1 90 ? 8.117 -0.927 8.971 1.00 94.31 90 ALA A N 1
ATOM 693 C CA . ALA A 1 90 ? 9.427 -0.310 8.766 1.00 94.31 90 ALA A CA 1
ATOM 694 C C . ALA A 1 90 ? 10.422 -1.216 8.013 1.00 94.31 90 ALA A C 1
ATOM 696 O O . ALA A 1 90 ? 11.255 -0.708 7.258 1.00 94.31 90 ALA A O 1
ATOM 697 N N . TYR A 1 91 ? 10.300 -2.549 8.117 1.00 94.81 91 TYR A N 1
ATOM 698 C CA . TYR A 1 91 ? 11.117 -3.480 7.324 1.00 94.81 91 TYR A CA 1
ATOM 699 C C . TYR A 1 91 ? 10.915 -3.310 5.810 1.00 94.81 91 TYR A C 1
ATOM 701 O O . TYR A 1 91 ? 11.806 -3.660 5.032 1.00 94.81 91 TYR A O 1
ATOM 709 N N . GLY A 1 92 ? 9.798 -2.714 5.376 1.00 91.56 92 GLY A N 1
ATOM 710 C CA . GLY A 1 92 ? 9.543 -2.380 3.976 1.00 91.56 92 GLY A CA 1
ATOM 711 C C . GLY A 1 92 ? 10.630 -1.495 3.355 1.00 91.56 92 GLY A C 1
ATOM 712 O O . GLY A 1 92 ? 10.994 -1.705 2.198 1.00 91.56 92 GLY A O 1
ATOM 713 N N . ALA A 1 93 ? 11.221 -0.577 4.131 1.00 92.81 93 ALA A N 1
ATOM 714 C CA . ALA A 1 93 ? 12.288 0.311 3.659 1.00 92.81 93 ALA A CA 1
ATOM 715 C C . ALA A 1 93 ? 13.569 -0.445 3.267 1.00 92.81 93 ALA A C 1
ATOM 717 O O . ALA A 1 93 ? 14.301 -0.007 2.385 1.00 92.81 93 ALA A O 1
ATOM 718 N N . PHE A 1 94 ? 13.825 -1.598 3.888 1.00 94.31 94 PHE A N 1
ATOM 719 C CA . PHE A 1 94 ? 14.923 -2.489 3.514 1.00 94.31 94 PHE A CA 1
ATOM 720 C C . PHE A 1 94 ? 14.499 -3.489 2.432 1.00 94.31 94 PHE A C 1
ATOM 722 O O . PHE A 1 94 ? 15.244 -3.755 1.485 1.00 94.31 94 PHE A O 1
ATOM 729 N N . PHE A 1 95 ? 13.289 -4.033 2.557 1.00 94.19 95 PHE A N 1
ATOM 730 C CA . PHE A 1 95 ? 12.788 -5.076 1.672 1.00 94.19 95 PHE A CA 1
ATOM 731 C C . PHE A 1 95 ? 12.634 -4.594 0.227 1.00 94.19 95 PHE A C 1
ATOM 733 O O . PHE A 1 95 ? 13.041 -5.309 -0.687 1.00 94.19 95 PHE A O 1
ATOM 740 N N . ILE A 1 96 ? 12.110 -3.382 0.004 1.00 93.69 96 ILE A N 1
ATOM 741 C CA . ILE A 1 96 ? 11.855 -2.867 -1.350 1.00 93.69 96 ILE A CA 1
ATOM 742 C C . ILE A 1 96 ? 13.161 -2.706 -2.154 1.00 93.69 96 ILE A C 1
ATOM 744 O O . ILE A 1 96 ? 13.262 -3.322 -3.221 1.00 93.69 96 ILE A O 1
ATOM 748 N N . PRO A 1 97 ? 14.194 -1.975 -1.678 1.00 95.00 97 PRO A N 1
ATOM 749 C CA . PRO A 1 97 ? 15.466 -1.879 -2.395 1.00 95.00 97 PRO A CA 1
ATOM 750 C C . PRO A 1 97 ? 16.132 -3.239 -2.588 1.00 95.00 97 PRO A C 1
ATOM 752 O O . PRO A 1 97 ? 16.704 -3.505 -3.646 1.00 95.00 97 PRO A O 1
ATOM 755 N N . ARG A 1 98 ? 16.036 -4.132 -1.591 1.00 95.81 98 ARG A N 1
ATOM 756 C CA . ARG A 1 98 ? 16.626 -5.467 -1.693 1.00 95.81 98 ARG A CA 1
ATOM 757 C C . ARG A 1 98 ? 15.929 -6.321 -2.751 1.00 95.81 98 ARG A C 1
ATOM 759 O O . ARG A 1 98 ? 16.619 -6.989 -3.516 1.00 95.81 98 ARG A O 1
ATOM 766 N N . ALA A 1 99 ? 14.601 -6.285 -2.828 1.00 95.25 99 ALA A N 1
ATOM 767 C CA . ALA A 1 99 ? 13.823 -6.997 -3.838 1.00 95.25 99 ALA A CA 1
ATOM 768 C C . ALA A 1 99 ? 14.145 -6.499 -5.255 1.00 95.25 99 ALA A C 1
ATOM 770 O O . ALA A 1 99 ? 14.425 -7.315 -6.134 1.00 95.25 99 ALA A O 1
ATOM 771 N N . PHE A 1 100 ? 14.198 -5.177 -5.462 1.00 94.50 100 PHE A N 1
ATOM 772 C CA . PHE A 1 100 ? 14.644 -4.604 -6.736 1.00 94.50 100 PHE A CA 1
ATOM 773 C C . PHE A 1 100 ? 16.072 -5.037 -7.087 1.00 94.50 100 PHE A C 1
ATOM 775 O O . PHE A 1 100 ? 16.306 -5.507 -8.198 1.00 94.50 100 PHE A O 1
ATOM 782 N N . GLY A 1 101 ? 17.005 -4.949 -6.134 1.00 93.94 101 GLY A N 1
ATOM 783 C CA . GLY A 1 101 ? 18.393 -5.369 -6.329 1.00 93.94 101 GLY A CA 1
ATOM 784 C C . GLY A 1 101 ? 18.519 -6.842 -6.724 1.00 93.94 101 GLY A C 1
ATOM 785 O O . GLY A 1 101 ? 19.218 -7.151 -7.683 1.00 93.94 101 GLY A O 1
ATOM 786 N N . MET A 1 102 ? 17.794 -7.738 -6.043 1.00 94.69 102 MET A N 1
ATOM 787 C CA . MET A 1 102 ? 17.777 -9.172 -6.363 1.00 94.69 102 MET A CA 1
ATOM 788 C C . MET A 1 102 ? 17.171 -9.451 -7.744 1.00 94.69 102 MET A C 1
ATOM 790 O O . MET A 1 102 ? 17.722 -10.252 -8.498 1.00 94.69 102 MET A O 1
ATOM 794 N N . SER A 1 103 ? 16.078 -8.769 -8.101 1.00 95.31 103 SER A N 1
ATOM 795 C CA . SER A 1 103 ? 15.454 -8.891 -9.425 1.00 95.31 103 SER A CA 1
ATOM 796 C C . SER A 1 103 ? 16.426 -8.489 -10.532 1.00 95.31 103 SER A C 1
ATOM 798 O O . SER A 1 103 ? 16.630 -9.249 -11.481 1.00 95.31 103 SER A O 1
ATOM 800 N N . ILE A 1 104 ? 17.073 -7.329 -10.384 1.00 94.81 104 ILE A N 1
ATOM 801 C CA . ILE A 1 104 ? 18.018 -6.80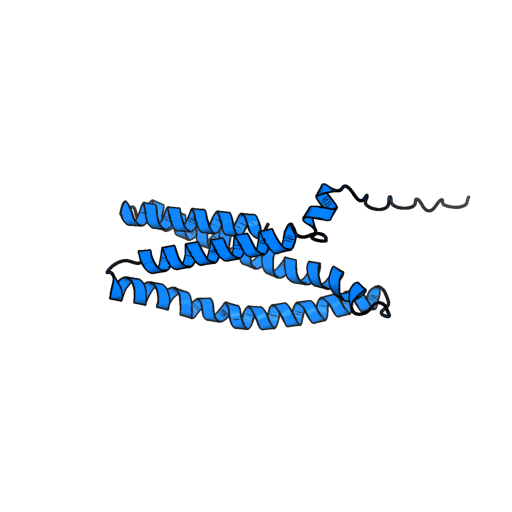7 -11.375 1.00 94.81 104 ILE A CA 1
ATOM 802 C C . ILE A 1 104 ? 19.254 -7.706 -11.464 1.00 94.81 104 ILE A C 1
ATOM 804 O O . ILE A 1 104 ? 19.678 -8.030 -12.568 1.00 94.81 104 ILE A O 1
ATOM 808 N N . SER A 1 105 ? 19.801 -8.182 -10.340 1.00 95.00 105 SER A N 1
ATOM 809 C CA . SER A 1 105 ? 20.973 -9.067 -10.364 1.00 95.00 105 SER A CA 1
ATOM 810 C C . SER A 1 105 ? 20.689 -10.430 -10.995 1.00 95.00 105 SER A C 1
ATOM 812 O O . SER A 1 105 ? 21.577 -11.009 -11.608 1.00 95.00 105 SER A O 1
ATOM 814 N N . ALA A 1 106 ? 19.471 -10.956 -10.830 1.00 93.06 106 ALA A N 1
ATOM 815 C CA . ALA A 1 106 ? 19.110 -12.284 -11.320 1.00 93.06 106 ALA A CA 1
ATOM 816 C C . ALA A 1 106 ? 18.607 -12.279 -12.772 1.00 93.06 106 ALA A C 1
ATOM 818 O O . ALA A 1 106 ? 18.831 -13.243 -13.495 1.00 93.06 106 ALA A O 1
ATOM 819 N N . THR A 1 107 ? 17.909 -11.220 -13.196 1.00 92.31 107 THR A N 1
ATOM 820 C CA . THR A 1 107 ? 17.206 -11.181 -14.497 1.00 92.31 107 THR A CA 1
ATOM 821 C C . THR A 1 107 ? 17.619 -10.021 -15.400 1.00 92.31 107 THR A C 1
ATOM 823 O O . THR A 1 107 ? 17.150 -9.928 -16.530 1.00 92.31 107 THR A O 1
ATOM 826 N N . GLY A 1 108 ? 18.453 -9.103 -14.909 1.00 90.69 108 GLY A N 1
ATOM 827 C CA . GLY A 1 108 ? 18.802 -7.861 -15.601 1.00 90.69 108 GLY A CA 1
ATOM 828 C C . GLY A 1 108 ? 17.713 -6.784 -15.556 1.00 90.69 108 GLY A C 1
ATOM 829 O O . GLY A 1 108 ? 17.936 -5.683 -16.049 1.00 90.69 108 GLY A O 1
ATOM 830 N N . THR A 1 109 ? 16.545 -7.061 -14.960 1.00 92.06 109 THR A N 1
ATOM 831 C CA . THR A 1 109 ? 15.396 -6.142 -14.938 1.00 92.06 109 THR A CA 1
ATOM 832 C C . THR A 1 109 ? 14.674 -6.147 -13.581 1.00 92.06 109 THR A C 1
ATOM 834 O O . THR A 1 109 ? 14.784 -7.107 -12.813 1.00 92.06 109 THR A O 1
ATOM 837 N N . PRO A 1 110 ? 13.896 -5.101 -13.245 1.00 94.31 110 PRO A N 1
ATOM 838 C CA . PRO A 1 110 ? 13.111 -5.060 -12.012 1.00 94.31 110 PRO A CA 1
ATOM 839 C C . PRO A 1 110 ? 11.739 -5.761 -12.111 1.00 94.31 110 PRO A C 1
ATOM 841 O O . PRO A 1 110 ? 10.981 -5.723 -11.142 1.00 94.31 110 PRO A O 1
ATOM 844 N N . HIS A 1 111 ? 11.388 -6.392 -13.243 1.00 94.19 111 HIS A N 1
ATOM 845 C CA . HIS A 1 111 ? 10.037 -6.931 -13.470 1.00 94.19 111 HIS A CA 1
ATOM 846 C C . HIS A 1 111 ? 9.609 -7.963 -12.429 1.00 94.19 111 HIS A C 1
ATOM 848 O O . HIS A 1 111 ? 8.471 -7.919 -11.968 1.00 94.19 111 HIS A O 1
ATOM 854 N N . VAL A 1 112 ? 10.505 -8.868 -12.023 1.00 94.50 112 VAL A N 1
ATOM 855 C CA . VAL A 1 112 ? 10.170 -9.904 -11.033 1.00 94.50 112 VAL A CA 1
ATOM 856 C C . VAL A 1 112 ? 9.776 -9.269 -9.698 1.00 94.50 112 VAL A C 1
ATOM 858 O O . VAL A 1 112 ? 8.783 -9.676 -9.097 1.00 94.50 112 VAL A O 1
ATOM 861 N N . ALA A 1 113 ? 10.491 -8.226 -9.264 1.00 95.56 113 ALA A N 1
ATOM 862 C CA . ALA A 1 113 ? 10.119 -7.473 -8.067 1.00 95.56 113 ALA A CA 1
ATOM 863 C C . ALA A 1 113 ? 8.761 -6.768 -8.231 1.00 95.56 113 ALA A C 1
ATOM 865 O O . ALA A 1 113 ? 7.909 -6.876 -7.351 1.00 95.56 113 ALA A O 1
ATOM 866 N N . LEU A 1 114 ? 8.532 -6.097 -9.367 1.00 95.50 114 LEU A N 1
ATOM 867 C CA . LEU A 1 114 ? 7.282 -5.375 -9.644 1.00 95.50 114 LEU A CA 1
ATOM 868 C C . LEU A 1 114 ? 6.065 -6.309 -9.665 1.00 95.50 114 LEU A C 1
ATOM 870 O O . LEU A 1 114 ? 5.056 -6.006 -9.031 1.00 95.50 114 LEU A O 1
ATOM 874 N N . TYR A 1 115 ? 6.161 -7.467 -10.322 1.00 96.44 115 TYR A N 1
ATOM 875 C CA . TYR A 1 115 ? 5.089 -8.464 -10.305 1.00 96.44 115 TYR A CA 1
ATOM 876 C C . TYR A 1 115 ? 4.893 -9.082 -8.917 1.00 96.44 115 TYR A C 1
ATOM 878 O O . TYR A 1 115 ? 3.755 -9.324 -8.516 1.00 96.44 115 TYR A O 1
ATOM 886 N N . GLY A 1 116 ? 5.966 -9.270 -8.143 1.00 95.94 116 GLY A N 1
ATOM 887 C CA . GLY A 1 116 ? 5.868 -9.676 -6.740 1.00 95.94 116 GLY A CA 1
ATOM 888 C C . GLY A 1 116 ? 5.062 -8.680 -5.899 1.00 95.94 116 GLY A C 1
ATOM 889 O O . GLY A 1 116 ? 4.155 -9.078 -5.167 1.00 95.94 116 GLY A O 1
ATOM 890 N N . PHE A 1 117 ? 5.328 -7.379 -6.051 1.00 95.62 117 PHE A N 1
ATOM 891 C CA . PHE A 1 117 ? 4.548 -6.329 -5.390 1.00 95.62 117 PHE A CA 1
ATOM 892 C C . PHE A 1 117 ? 3.099 -6.285 -5.880 1.00 95.62 117 PHE A C 1
ATOM 894 O O . PHE A 1 117 ? 2.193 -6.142 -5.064 1.00 95.62 117 PHE A O 1
ATOM 901 N N . LEU A 1 118 ? 2.857 -6.483 -7.180 1.00 96.88 118 LEU A N 1
ATOM 902 C CA . LEU A 1 118 ? 1.507 -6.547 -7.742 1.00 96.88 118 LEU A CA 1
ATOM 903 C C . LEU A 1 118 ? 0.678 -7.674 -7.106 1.00 96.88 118 LEU A C 1
ATOM 905 O O . LEU A 1 118 ? -0.459 -7.445 -6.696 1.00 96.88 118 LEU A O 1
ATOM 909 N N . VAL A 1 119 ? 1.254 -8.874 -6.982 1.00 97.62 119 VAL A N 1
ATOM 910 C CA . VAL A 1 119 ? 0.606 -10.022 -6.325 1.00 97.62 119 VAL A CA 1
ATOM 911 C C . VAL A 1 119 ? 0.343 -9.730 -4.848 1.00 97.62 119 VAL A C 1
ATOM 913 O O . VAL A 1 119 ? -0.726 -10.060 -4.334 1.00 97.62 119 VAL A O 1
ATOM 916 N N . PHE A 1 120 ? 1.283 -9.074 -4.164 1.00 96.06 120 PHE A N 1
ATOM 917 C CA . PHE A 1 120 ? 1.089 -8.645 -2.782 1.00 96.06 120 PHE A CA 1
ATOM 918 C C . PHE A 1 120 ? -0.067 -7.639 -2.647 1.00 96.06 120 PHE A C 1
ATOM 920 O O . PHE A 1 120 ? -0.940 -7.826 -1.806 1.00 96.06 120 PHE A O 1
ATOM 927 N N . TYR A 1 121 ? -0.154 -6.624 -3.509 1.00 95.94 121 TYR A N 1
ATOM 928 C CA . TYR A 1 121 ? -1.274 -5.676 -3.486 1.00 95.94 121 TYR A CA 1
ATOM 929 C C . TYR A 1 121 ? -2.614 -6.345 -3.800 1.00 95.94 121 TYR A C 1
ATOM 931 O O . TYR A 1 121 ? -3.614 -6.042 -3.147 1.00 95.94 121 TYR A O 1
ATOM 939 N N . ALA A 1 122 ? -2.637 -7.297 -4.735 1.00 96.38 122 ALA A N 1
ATOM 940 C CA . ALA A 1 122 ? -3.831 -8.077 -5.040 1.00 96.38 122 ALA A CA 1
ATOM 941 C C . ALA A 1 122 ? -4.285 -8.924 -3.838 1.00 96.38 122 ALA A C 1
ATOM 943 O O . ALA A 1 122 ? -5.481 -8.976 -3.541 1.00 96.38 122 ALA A O 1
ATOM 944 N N . SER A 1 123 ? -3.353 -9.542 -3.103 1.00 97.12 123 SER A N 1
ATOM 945 C CA . SER A 1 123 ? -3.693 -10.302 -1.895 1.00 97.12 123 SER A CA 1
ATOM 946 C C . SER A 1 123 ? -4.212 -9.390 -0.778 1.00 97.12 123 SER A C 1
ATOM 948 O O . SER A 1 123 ? -5.215 -9.718 -0.145 1.00 97.12 123 SER A O 1
ATOM 950 N N . CYS A 1 124 ? -3.630 -8.200 -0.594 1.00 94.12 124 CYS A N 1
ATOM 951 C CA . CYS A 1 124 ? -4.139 -7.193 0.338 1.00 94.12 124 CYS A CA 1
ATOM 952 C C . CYS A 1 124 ? -5.544 -6.697 -0.038 1.00 94.12 124 CYS A C 1
ATOM 954 O O . CYS A 1 124 ? -6.405 -6.563 0.838 1.00 94.12 124 CYS A O 1
ATOM 956 N N . ALA A 1 125 ? -5.808 -6.462 -1.326 1.00 93.12 125 ALA A N 1
ATOM 957 C CA . ALA A 1 125 ? -7.136 -6.103 -1.816 1.00 93.12 125 ALA A CA 1
ATOM 958 C C . ALA A 1 125 ? -8.151 -7.221 -1.538 1.00 93.12 125 ALA A C 1
ATOM 960 O O . ALA A 1 125 ? -9.224 -6.946 -1.004 1.00 93.12 125 ALA A O 1
ATOM 961 N N . ALA A 1 126 ? -7.792 -8.478 -1.821 1.00 93.12 126 ALA A N 1
ATOM 962 C CA . ALA A 1 126 ? -8.639 -9.640 -1.566 1.00 93.12 126 ALA A CA 1
ATOM 963 C C . ALA A 1 126 ? -8.929 -9.834 -0.069 1.00 93.12 126 ALA A C 1
ATOM 965 O O . ALA A 1 126 ? -10.074 -10.079 0.303 1.00 93.12 126 ALA A O 1
ATOM 966 N N . LEU A 1 127 ? -7.925 -9.667 0.799 1.00 90.88 127 LEU A N 1
ATOM 967 C CA . LEU A 1 127 ? -8.093 -9.728 2.254 1.00 90.88 127 LEU A CA 1
ATOM 968 C C . LEU A 1 127 ? -8.994 -8.605 2.770 1.00 90.88 127 LEU A C 1
ATOM 970 O O . LEU A 1 127 ? -9.890 -8.857 3.574 1.00 90.88 127 LEU A O 1
ATOM 974 N N . THR A 1 128 ? -8.788 -7.379 2.284 1.00 88.50 128 THR A N 1
ATOM 975 C CA . THR A 1 128 ? -9.612 -6.222 2.661 1.00 88.50 128 THR A CA 1
ATOM 976 C C . THR A 1 128 ? -11.051 -6.429 2.212 1.00 88.50 128 THR A C 1
ATOM 978 O O . THR A 1 128 ? -11.974 -6.222 2.991 1.00 88.50 128 THR A O 1
ATOM 981 N N . TRP A 1 129 ? -11.251 -6.894 0.980 1.00 85.88 129 TRP A N 1
ATOM 982 C CA . TRP A 1 129 ? -12.568 -7.241 0.467 1.00 85.88 129 TRP A CA 1
ATOM 983 C C . TRP A 1 129 ? -13.222 -8.314 1.334 1.00 85.88 129 TRP A C 1
ATOM 985 O O . TRP A 1 129 ? -14.274 -8.067 1.907 1.00 85.88 129 TRP A O 1
ATOM 995 N N . TYR A 1 130 ? -12.556 -9.454 1.528 1.00 85.69 130 TYR A N 1
ATOM 996 C CA . TYR A 1 130 ? -13.071 -10.568 2.319 1.00 85.69 130 TYR A CA 1
ATOM 997 C C . TYR A 1 130 ? -13.447 -10.160 3.750 1.00 85.69 130 TYR A C 1
ATOM 999 O O . TYR A 1 130 ? -14.507 -10.547 4.238 1.00 85.69 130 TYR A O 1
ATOM 1007 N N . ALA A 1 131 ? -12.615 -9.356 4.417 1.00 81.94 131 ALA A N 1
ATOM 1008 C CA . ALA A 1 131 ? -12.894 -8.868 5.764 1.00 81.94 131 ALA A CA 1
ATOM 1009 C C . ALA A 1 131 ? -14.120 -7.938 5.811 1.00 81.94 131 ALA A C 1
ATOM 1011 O O . ALA A 1 131 ? -14.906 -8.020 6.752 1.00 81.94 131 ALA A O 1
ATOM 1012 N N . TYR A 1 132 ? -14.310 -7.090 4.795 1.00 72.94 132 TYR A N 1
ATOM 1013 C CA . TYR A 1 132 ? -15.402 -6.111 4.753 1.00 72.94 132 TYR A CA 1
ATOM 1014 C C . TYR A 1 132 ? -16.713 -6.643 4.157 1.00 72.94 132 TYR A C 1
ATOM 1016 O O . TYR A 1 132 ? -17.776 -6.145 4.525 1.00 72.94 132 TYR A O 1
ATOM 1024 N N . THR A 1 133 ? -16.675 -7.653 3.282 1.00 68.69 133 THR A N 1
ATOM 1025 C CA . THR A 1 133 ? -17.873 -8.282 2.696 1.00 68.69 133 THR A CA 1
ATOM 1026 C C . THR A 1 133 ? -18.429 -9.440 3.527 1.00 68.69 133 THR A C 1
ATOM 1028 O O . THR A 1 133 ? -19.522 -9.934 3.250 1.00 68.69 133 THR A O 1
ATOM 1031 N N . ARG A 1 134 ? -17.703 -9.916 4.547 1.00 59.28 134 ARG A N 1
ATOM 1032 C CA . ARG A 1 134 ? -18.191 -10.952 5.473 1.00 59.28 134 ARG A CA 1
ATOM 1033 C C . ARG A 1 134 ? -19.303 -10.382 6.374 1.00 59.28 134 ARG A C 1
ATOM 1035 O O . ARG A 1 134 ? -19.246 -9.225 6.781 1.00 59.28 134 ARG A O 1
ATOM 1042 N N . LYS A 1 135 ? -20.329 -11.195 6.685 1.00 44.53 135 LYS A N 1
ATOM 1043 C CA . LYS A 1 135 ? -21.480 -10.824 7.545 1.00 44.53 135 LYS A CA 1
ATOM 1044 C C . LYS A 1 135 ? -20.993 -10.160 8.846 1.00 44.53 135 LYS A C 1
ATOM 1046 O O . LYS A 1 135 ? -20.335 -10.825 9.642 1.00 44.53 135 LYS A O 1
ATOM 1051 N N . GLY A 1 136 ? -21.334 -8.882 9.039 1.00 55.53 136 GLY A N 1
ATOM 1052 C CA . GLY A 1 136 ? -20.910 -8.055 10.181 1.00 55.53 136 GLY A CA 1
ATOM 1053 C C . GLY A 1 136 ? -19.814 -7.019 9.883 1.00 55.53 136 GLY A C 1
ATOM 1054 O O . GLY A 1 136 ? -19.354 -6.363 10.812 1.00 55.53 136 GLY A O 1
ATOM 1055 N N . GLY A 1 137 ? -19.377 -6.879 8.625 1.00 52.06 137 GLY A N 1
ATOM 1056 C CA . GLY A 1 137 ? -18.491 -5.798 8.186 1.00 52.06 137 GLY A CA 1
ATOM 1057 C C . GLY A 1 137 ? -19.242 -4.488 7.923 1.00 52.06 137 GLY A C 1
ATOM 1058 O O . GLY A 1 137 ? -20.382 -4.498 7.471 1.00 52.06 137 GLY A O 1
ATOM 1059 N N . LEU A 1 138 ? -18.577 -3.351 8.139 1.00 52.72 138 LEU A N 1
ATOM 1060 C CA . LEU A 1 138 ? -19.116 -1.987 7.972 1.00 52.72 138 LEU A CA 1
ATOM 1061 C C . LEU A 1 138 ? -19.846 -1.738 6.633 1.00 52.72 138 LEU A C 1
ATOM 1063 O O . LEU A 1 138 ? -20.750 -0.911 6.575 1.00 52.72 138 LEU A O 1
ATOM 1067 N N . LEU A 1 139 ? -19.472 -2.447 5.559 1.00 46.72 139 LEU A N 1
ATOM 1068 C CA . LEU A 1 139 ? -20.140 -2.345 4.257 1.00 46.72 139 LEU A CA 1
ATOM 1069 C C . LEU A 1 139 ? -21.517 -3.030 4.265 1.00 46.72 139 LEU A C 1
ATOM 1071 O O . LEU A 1 139 ? -22.468 -2.497 3.712 1.00 46.72 139 LEU A O 1
ATOM 1075 N N . HIS A 1 140 ? -21.646 -4.157 4.965 1.00 48.59 140 HIS A N 1
ATOM 1076 C CA . HIS A 1 140 ? -22.891 -4.908 5.109 1.00 48.59 140 HIS A CA 1
ATOM 1077 C C . HIS A 1 140 ? -23.947 -4.159 5.943 1.00 48.59 140 HIS A C 1
ATOM 1079 O O . HIS A 1 140 ? -25.143 -4.340 5.718 1.00 48.59 140 HIS A O 1
ATOM 1085 N N . ASP A 1 141 ? -23.523 -3.309 6.882 1.00 54.94 141 ASP A N 1
ATOM 1086 C CA . ASP A 1 141 ? -24.427 -2.457 7.669 1.00 54.94 141 ASP A CA 1
ATOM 1087 C C . ASP A 1 141 ? -24.930 -1.247 6.860 1.00 54.94 141 ASP A C 1
ATOM 1089 O O . ASP A 1 141 ? -26.098 -0.872 6.972 1.00 54.94 141 ASP A O 1
ATOM 1093 N N . VAL A 1 142 ? -24.085 -0.685 5.984 1.00 54.72 142 VAL A N 1
ATOM 1094 C CA . VAL A 1 142 ? -24.462 0.401 5.058 1.00 54.72 142 VAL A CA 1
ATOM 1095 C C . VAL A 1 142 ? -25.386 -0.110 3.947 1.00 54.72 142 VAL A C 1
ATOM 1097 O O . VAL A 1 142 ? -26.378 0.538 3.626 1.00 54.72 142 VAL A O 1
ATOM 1100 N N . GLU A 1 143 ? -25.110 -1.290 3.391 1.00 52.84 143 GLU A N 1
ATOM 1101 C CA . GLU A 1 143 ? -25.888 -1.884 2.294 1.00 52.84 143 GLU A CA 1
ATOM 1102 C C . GLU A 1 143 ? -27.262 -2.416 2.751 1.00 52.84 143 GLU A C 1
ATOM 1104 O O . GLU A 1 143 ? -28.178 -2.542 1.940 1.00 52.84 143 GLU A O 1
ATOM 1109 N N . ARG A 1 144 ? -27.444 -2.688 4.055 1.00 51.94 144 ARG A N 1
ATOM 1110 C CA . ARG A 1 144 ? -28.720 -3.155 4.635 1.00 51.94 144 ARG A CA 1
ATOM 1111 C C . ARG A 1 144 ? -29.544 -2.094 5.359 1.00 51.94 144 ARG A C 1
ATOM 1113 O O . ARG A 1 144 ? -30.564 -2.454 5.942 1.00 51.94 144 ARG A O 1
ATOM 1120 N N . GLY A 1 145 ? -29.151 -0.819 5.329 1.00 47.16 145 GLY A N 1
ATOM 1121 C CA . GLY A 1 145 ? -29.994 0.270 5.829 1.00 47.16 145 GLY A CA 1
ATOM 1122 C C . GLY A 1 145 ? -30.516 0.056 7.254 1.00 47.16 145 GLY A C 1
ATOM 1123 O O . GLY A 1 145 ? -31.678 0.357 7.527 1.00 47.16 145 GLY A O 1
ATOM 1124 N N . ILE A 1 146 ? -29.695 -0.474 8.170 1.00 53.09 146 ILE A N 1
ATOM 1125 C CA . ILE A 1 146 ? -30.057 -0.444 9.591 1.00 53.09 146 ILE A CA 1
ATOM 1126 C C . ILE A 1 146 ? -29.867 1.003 10.034 1.00 53.09 146 ILE A C 1
ATOM 1128 O O . ILE A 1 146 ? -28.758 1.462 10.295 1.00 53.09 146 ILE A O 1
ATOM 1132 N N . ALA A 1 147 ? -30.985 1.722 9.980 1.00 46.84 147 ALA A N 1
ATOM 1133 C CA . ALA A 1 147 ? -31.158 3.115 10.326 1.00 46.84 147 ALA A CA 1
ATOM 1134 C C . ALA A 1 147 ? -30.263 3.536 11.496 1.00 46.84 147 ALA A C 1
ATOM 1136 O O . ALA A 1 147 ? -30.297 2.935 12.572 1.00 46.84 147 ALA A O 1
ATOM 1137 N N . ALA A 1 148 ? -29.525 4.632 11.305 1.00 50.38 148 ALA A N 1
ATOM 1138 C CA . ALA A 1 148 ? -29.142 5.461 12.434 1.00 50.38 148 ALA A CA 1
ATOM 1139 C C . ALA A 1 148 ? -30.409 5.692 13.280 1.00 50.38 148 ALA A C 1
ATOM 1141 O O . ALA A 1 148 ? -31.428 6.101 12.710 1.00 50.38 148 ALA A O 1
ATOM 1142 N N . PRO A 1 149 ? -30.405 5.412 14.596 1.00 47.75 149 PRO A N 1
ATOM 1143 C CA . PRO A 1 149 ? -31.512 5.816 15.440 1.00 47.75 149 PRO A CA 1
ATOM 1144 C C . PRO A 1 149 ? -31.683 7.323 15.259 1.00 47.75 149 PRO A C 1
ATOM 1146 O O . PRO A 1 149 ? -30.726 8.082 15.435 1.00 47.75 149 PRO A O 1
ATOM 1149 N N . ALA A 1 150 ? -32.877 7.741 14.840 1.00 51.91 150 ALA A N 1
ATOM 1150 C CA . ALA A 1 150 ? -33.224 9.149 14.766 1.00 51.91 150 ALA A CA 1
ATOM 1151 C C . ALA A 1 150 ? -32.892 9.804 16.119 1.00 51.91 150 ALA A C 1
ATOM 1153 O O . ALA A 1 150 ? -33.176 9.197 17.158 1.00 51.91 150 ALA A O 1
ATOM 1154 N N . PRO A 1 151 ? -32.291 11.006 16.144 1.00 46.34 151 PRO A N 1
ATOM 1155 C CA . PRO A 1 151 ? -32.084 11.714 17.395 1.00 46.34 151 PRO A CA 1
ATOM 1156 C C . PRO A 1 151 ? -33.452 11.904 18.053 1.00 46.34 151 PRO A C 1
ATOM 1158 O O . PRO A 1 151 ? -34.329 12.571 17.505 1.00 46.34 151 PRO A O 1
ATOM 1161 N N . THR A 1 152 ? -33.659 11.266 19.206 1.00 45.16 152 THR A N 1
ATOM 1162 C CA . THR A 1 152 ? -34.827 11.501 20.053 1.00 45.16 152 THR A CA 1
ATOM 1163 C C . THR A 1 152 ? -34.857 12.985 20.379 1.00 45.16 152 THR A C 1
ATOM 1165 O O . THR A 1 152 ? -34.030 13.461 21.158 1.00 45.16 152 THR A O 1
ATOM 1168 N N . ALA A 1 153 ? -35.783 13.717 19.758 1.00 48.50 153 ALA A N 1
ATOM 1169 C CA . ALA A 1 153 ? -36.125 15.066 20.161 1.00 48.50 153 ALA A CA 1
ATOM 1170 C C . ALA A 1 153 ? -36.573 15.001 21.626 1.00 48.50 153 ALA A C 1
ATOM 1172 O O . ALA A 1 153 ? -37.677 14.553 21.933 1.00 48.50 153 ALA A O 1
ATOM 1173 N N . GLN A 1 154 ? -35.683 15.386 22.540 1.00 44.69 154 GLN A N 1
ATOM 1174 C CA . GLN A 1 154 ? -36.060 15.695 23.910 1.00 44.69 154 GLN A CA 1
ATOM 1175 C C . GLN A 1 154 ? -36.974 16.916 23.839 1.00 44.69 154 GLN A C 1
ATOM 1177 O O . GLN A 1 154 ? -36.523 18.034 23.601 1.00 44.69 154 GLN A O 1
ATOM 1182 N N . GLY A 1 155 ? -38.277 16.668 23.972 1.00 41.81 155 GLY A N 1
ATOM 1183 C CA . GLY A 1 155 ? -39.265 17.712 24.178 1.00 41.81 155 GLY A CA 1
ATOM 1184 C C . GLY A 1 155 ? -38.895 18.507 25.424 1.00 41.81 155 GLY A C 1
ATOM 1185 O O . GLY A 1 155 ? -38.753 17.943 26.509 1.00 41.81 155 GLY A O 1
ATOM 1186 N N . ALA A 1 156 ? -38.709 19.810 25.247 1.00 45.03 156 ALA A N 1
ATOM 1187 C CA . ALA A 1 156 ? -38.630 20.753 26.347 1.00 45.03 156 ALA A CA 1
ATOM 1188 C C . ALA A 1 156 ? -40.007 20.822 27.036 1.00 45.03 156 ALA A C 1
ATOM 1190 O O . ALA A 1 156 ? -41.003 21.037 26.339 1.00 45.03 156 ALA A O 1
ATOM 1191 N N . PRO A 1 157 ? -40.107 20.630 28.362 1.00 54.16 157 PRO A N 1
ATOM 1192 C CA 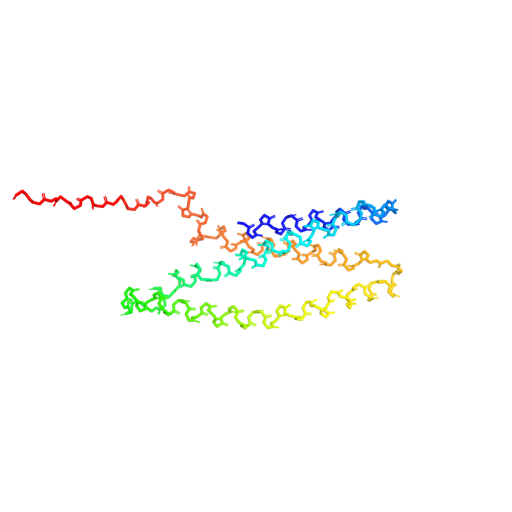. PRO A 1 157 ? -41.323 20.974 29.082 1.00 54.16 157 PRO A CA 1
ATOM 1193 C C . PRO A 1 157 ? -41.466 22.502 29.173 1.00 54.16 157 PRO A C 1
ATOM 1195 O O . PRO A 1 157 ? -40.480 23.211 29.387 1.00 54.16 157 PRO A O 1
ATOM 1198 N N . ALA A 1 158 ? -42.700 22.959 28.946 1.00 50.34 158 ALA A N 1
ATOM 1199 C CA . ALA A 1 158 ? -43.160 24.344 29.041 1.00 50.34 158 ALA A CA 1
ATOM 1200 C C . ALA A 1 158 ? -43.254 24.843 30.490 1.00 50.34 158 ALA A C 1
ATOM 1202 O O . ALA A 1 158 ? -43.446 23.994 31.393 1.00 50.34 158 ALA A O 1
#

Foldseek 3Di:
DLLVLLVQLLVLLVQLVVCVVVVNPVSNVVSVVSNVVSVVVNLVVVLVVQLVVQLVVLCVVPVPDDPVRSSVVSVVVSVVVNVVVVVVVVCVVVVLVVLQVVCCVVPVGSVVVSVVVSVVSVVSSVVVCCQQVPPPHPVNCVVVCPDDPDPPPPDDDD

Secondary structure (DSSP, 8-state):
-HHHHHHHHHHHHHHHHHHHHTT-HHHHHHHHHHHHHHHHHHHHHHHHHHHHHHHHHHHHH-TTS-HHHHHHHHHHHHHHHHHHHHHHHTTHHHHHHHHHHHHHHHHSSSHHHHHHHHHHHHHHHHHHHHHHHSTTSHHHHHHTT--PPP----PPP-

Sequence (158 aa):
VTFWVFLGMMVGTLSVVHFLDAKDFTGFLASFVFMFFVTGVGNASTFQMIPVIMRQEVPRLMPELDSAQRTRQAEKESAAIVGFTSAIAAYGAFFIPRAFGMSISATGTPHVALYGFLVFYASCAALTWYAYTRKGGLLHDVERGIAAPAPTAQGAPA

Radius of gyration: 21.44 Å; chains: 1; bounding box: 64×37×55 Å